Protein AF-A0AAV0PA83-F1 (afdb_monomer_lite)

InterPro domains:
  IPR005828 Major facilitator, sugar transporter-like [PF00083] (5-127)
  IPR020846 Major facilitator superfamily domain [PS50850] (1-163)
  IPR036259 MFS transporter superfamily [G3DSA:1.20.1250.20] (1-143)
  IPR036259 MFS transporter superfamily [SSF103473] (4-115)
  IPR045262 Sugar transport protein STP/Polyol transporter PLT, plant [PTHR23500] (6-134)

Foldseek 3Di:
DDDPCDPVVVVVVVVVVVVVCVVCLVVLLVLLCQLDDPVCSVVSNVVVVVVVVVLVVVLVVVDVVVDPPDCVVVSVVVSVVVVVVVVVVVVVDDDGLLVCVLVLNLLVSLVSCVVRDDPVVSVVVSVVSCVVSVPPPVSNVVNNVPNPPDDPPPPDDDDPDDD

Radius of gyration: 22.17 Å; chains: 1; bounding box: 52×34×71 Å

Secondary structure (DSSP, 8-state):
-----SSHHHHHHHHHHHHHHHHHHHHHHHHHHHHS-TTTHHHHHHHHHHHHHHHHHHHHHHHHHH-SSSTHHHHHHHHHHHHHHHHHHHTTSPPPHHHHHHTT-HHHHHHHHHHHS-HHHHHHHHHHHHHHTT--HHHHHHHHHS-----TT--S-------

Organism: NCBI:txid586396

Structure (mmCIF, N/CA/C/O backbone):
data_AF-A0AAV0PA83-F1
#
_entry.id   AF-A0AAV0PA83-F1
#
loop_
_atom_site.group_PDB
_atom_site.id
_atom_site.type_symbol
_atom_site.label_atom_id
_atom_site.label_alt_id
_atom_site.label_comp_id
_atom_site.label_asym_id
_atom_site.label_entity_id
_atom_site.label_seq_id
_atom_site.pdbx_PDB_ins_code
_atom_site.Cartn_x
_atom_site.Cartn_y
_atom_site.Cartn_z
_atom_site.occupancy
_atom_site.B_iso_or_equiv
_atom_site.auth_seq_id
_atom_site.auth_comp_id
_atom_site.auth_asym_id
_atom_site.auth_atom_id
_atom_site.pdbx_PDB_model_num
ATOM 1 N N . MET A 1 1 ? -2.564 -3.500 -46.855 1.00 40.53 1 MET A N 1
ATOM 2 C CA . MET A 1 1 ? -2.306 -4.472 -45.771 1.00 40.53 1 MET A CA 1
ATOM 3 C C . MET A 1 1 ? -1.677 -3.694 -44.613 1.00 40.53 1 MET A C 1
ATOM 5 O O . MET A 1 1 ? -0.523 -3.320 -44.707 1.00 40.53 1 MET A O 1
ATOM 9 N N . THR A 1 2 ? -2.484 -3.037 -43.772 1.00 46.03 2 THR A N 1
ATOM 10 C CA . THR A 1 2 ? -3.065 -3.549 -42.503 1.00 46.03 2 THR A CA 1
ATOM 11 C C . THR A 1 2 ? -2.071 -3.551 -41.336 1.00 46.03 2 THR A C 1
ATOM 13 O O . THR A 1 2 ? -1.354 -4.526 -41.158 1.00 46.03 2 THR A O 1
ATOM 16 N N . HIS A 1 3 ? -2.059 -2.450 -40.565 1.00 47.50 3 HIS A N 1
ATOM 17 C CA . HIS A 1 3 ? -2.078 -2.378 -39.085 1.00 47.50 3 HIS A CA 1
ATOM 18 C C . HIS A 1 3 ? -1.528 -1.029 -38.572 1.00 47.50 3 HIS A C 1
ATOM 20 O O . HIS A 1 3 ? -0.440 -0.935 -38.008 1.00 47.50 3 HIS A O 1
ATOM 26 N N . SER A 1 4 ? -2.310 0.044 -38.728 1.00 49.72 4 SER A N 1
ATOM 27 C CA . SER A 1 4 ? -2.040 1.339 -38.087 1.00 49.72 4 SER A CA 1
ATOM 28 C C . SER A 1 4 ? -2.450 1.302 -36.608 1.00 49.72 4 SER A C 1
ATOM 30 O O . SER A 1 4 ? -3.523 1.760 -36.236 1.00 49.72 4 SER A O 1
ATOM 32 N N . PHE A 1 5 ? -1.580 0.757 -35.753 1.00 59.72 5 PHE A N 1
ATOM 33 C CA . PHE A 1 5 ? -1.709 0.745 -34.284 1.00 59.72 5 PHE A CA 1
ATOM 34 C C . PHE A 1 5 ? -1.069 1.973 -33.594 1.00 59.72 5 PHE A C 1
ATOM 36 O O . PHE A 1 5 ? -0.856 1.957 -32.383 1.00 59.72 5 PHE A O 1
ATOM 43 N N . SER A 1 6 ? -0.702 3.028 -34.327 1.00 71.50 6 SER A N 1
ATOM 44 C CA . SER A 1 6 ? 0.471 3.826 -33.934 1.00 71.50 6 SER A CA 1
ATOM 45 C C . SER A 1 6 ? 0.280 4.873 -32.824 1.00 71.50 6 SER A C 1
ATOM 47 O O . SER A 1 6 ? 1.245 5.141 -32.117 1.00 71.50 6 SER A O 1
ATOM 49 N N . TYR A 1 7 ? -0.898 5.483 -32.648 1.00 77.94 7 TYR A N 1
ATOM 50 C CA . TYR A 1 7 ? -1.063 6.591 -31.683 1.00 77.94 7 TYR A CA 1
ATOM 51 C C . TYR A 1 7 ? -2.208 6.357 -30.698 1.00 77.94 7 TYR A C 1
ATOM 53 O O . TYR A 1 7 ? -2.012 6.439 -29.487 1.00 77.94 7 TYR A O 1
ATOM 61 N N . THR A 1 8 ? -3.379 5.955 -31.195 1.00 83.19 8 THR A N 1
ATOM 62 C CA . THR A 1 8 ? -4.555 5.686 -30.357 1.00 83.19 8 THR A CA 1
ATOM 63 C C . THR A 1 8 ? -4.294 4.568 -29.349 1.00 83.19 8 THR A C 1
ATOM 65 O O . THR A 1 8 ? -4.614 4.718 -28.178 1.00 83.19 8 THR A O 1
ATOM 68 N N . THR A 1 9 ? -3.627 3.484 -29.753 1.00 82.88 9 THR A N 1
ATOM 69 C CA . THR A 1 9 ? -3.253 2.373 -28.856 1.00 82.88 9 THR A CA 1
ATOM 70 C C . THR A 1 9 ? -2.304 2.821 -27.749 1.00 82.88 9 THR A C 1
ATOM 72 O O . THR A 1 9 ? -2.452 2.417 -26.597 1.00 82.88 9 THR A O 1
ATOM 75 N N . PHE A 1 10 ? -1.338 3.682 -28.086 1.00 81.56 10 PHE A N 1
ATOM 76 C CA . PHE A 1 10 ? -0.402 4.240 -27.115 1.00 81.56 10 PHE A CA 1
ATOM 77 C C . PHE A 1 10 ? -1.124 5.145 -26.111 1.00 81.56 10 PHE A C 1
ATOM 79 O O . PHE A 1 10 ? -0.906 5.020 -24.907 1.00 81.56 10 PHE A O 1
ATOM 86 N N . LEU A 1 11 ? -2.029 6.004 -26.592 1.00 87.12 11 LEU A N 1
ATOM 87 C CA . LEU A 1 11 ? -2.860 6.846 -25.735 1.00 87.12 11 LEU A CA 1
ATOM 88 C C . LEU A 1 11 ? -3.757 6.013 -24.820 1.00 87.12 11 LEU A C 1
ATOM 90 O O . LEU A 1 11 ? -3.742 6.229 -23.613 1.00 87.12 11 LEU A O 1
ATOM 94 N N . VAL A 1 12 ? -4.489 5.035 -25.357 1.00 89.19 12 VAL A N 1
ATOM 95 C CA . VAL A 1 12 ? -5.370 4.160 -24.567 1.00 89.19 12 VAL A CA 1
ATOM 96 C C . VAL A 1 12 ? -4.572 3.413 -23.497 1.00 89.19 12 VAL A C 1
ATOM 98 O O . VAL A 1 12 ? -4.967 3.411 -22.333 1.00 89.19 12 VAL A O 1
ATOM 101 N N . GLY A 1 13 ? -3.404 2.863 -23.844 1.00 86.81 13 GLY A N 1
ATOM 102 C CA . GLY A 1 13 ? -2.509 2.230 -22.873 1.00 86.81 13 GLY A CA 1
ATOM 103 C C . GLY A 1 13 ? -2.035 3.194 -21.779 1.00 86.81 13 GLY A C 1
ATOM 104 O O . GLY A 1 13 ? -2.001 2.829 -20.604 1.00 86.81 13 GLY A O 1
ATOM 105 N N . ARG A 1 14 ? -1.724 4.448 -22.133 1.00 85.75 14 ARG A N 1
ATOM 106 C CA . ARG A 1 14 ? -1.337 5.502 -21.181 1.00 85.75 14 ARG A CA 1
ATOM 107 C C . ARG A 1 14 ? -2.488 5.856 -20.240 1.00 85.75 14 ARG A C 1
ATOM 109 O O . ARG A 1 14 ? -2.264 5.932 -19.035 1.00 85.75 14 ARG A O 1
ATOM 116 N N . TYR A 1 15 ? -3.696 6.029 -20.772 1.00 91.88 15 TYR A N 1
ATOM 117 C CA . TYR A 1 15 ? -4.895 6.328 -19.989 1.00 91.88 15 TYR A CA 1
ATOM 118 C C . TYR A 1 15 ? -5.219 5.204 -19.006 1.00 91.88 15 TYR A C 1
ATOM 120 O O . TYR A 1 15 ? -5.389 5.473 -17.821 1.00 91.88 15 TYR A O 1
ATOM 128 N N . LEU A 1 16 ? -5.225 3.950 -19.464 1.00 91.31 16 LEU A N 1
ATOM 129 C CA . LEU A 1 16 ? -5.465 2.789 -18.602 1.00 91.31 16 LEU A CA 1
ATOM 130 C C . LEU A 1 1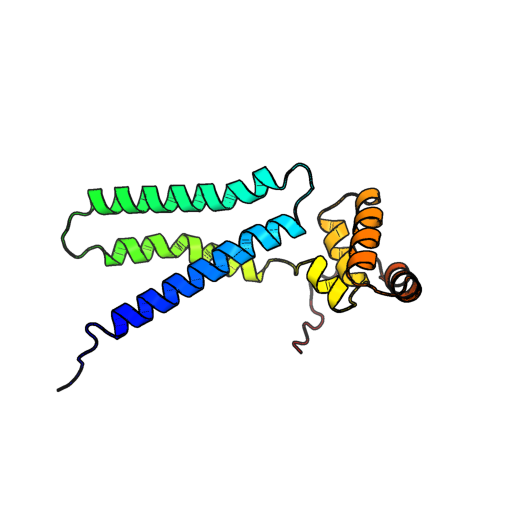6 ? -4.396 2.656 -17.510 1.00 91.31 16 LEU A C 1
ATOM 132 O O . LEU A 1 16 ? -4.727 2.433 -16.347 1.00 91.31 16 LEU A O 1
ATOM 136 N N . SER A 1 17 ? -3.122 2.859 -17.861 1.00 86.25 17 SER A N 1
ATOM 137 C CA . SER A 1 17 ? -2.023 2.817 -16.887 1.00 86.25 17 SER A CA 1
ATOM 138 C C . SER A 1 17 ? -2.162 3.918 -15.830 1.00 86.25 17 SER A C 1
ATOM 140 O O . SER A 1 17 ? -1.989 3.658 -14.644 1.00 86.25 17 SER A O 1
ATOM 142 N N . LEU A 1 18 ? -2.504 5.144 -16.242 1.00 87.81 18 LEU A N 1
ATOM 143 C CA . LEU A 1 18 ? -2.712 6.276 -15.332 1.00 87.81 18 LEU A CA 1
ATOM 144 C C . LEU A 1 18 ? -3.916 6.054 -14.416 1.00 87.81 18 LEU A C 1
ATOM 146 O O . LEU A 1 18 ? -3.834 6.336 -13.223 1.00 87.81 18 LEU A O 1
ATOM 150 N N . PHE A 1 19 ? -5.007 5.516 -14.959 1.00 93.31 19 PHE A N 1
ATOM 151 C CA . PHE A 1 19 ? -6.198 5.189 -14.186 1.00 93.31 19 PHE A CA 1
ATOM 152 C C . PHE A 1 19 ? -5.891 4.140 -13.111 1.00 93.31 19 PHE A C 1
ATOM 154 O O . PHE A 1 19 ? -6.201 4.354 -11.940 1.00 93.31 19 PHE A O 1
ATOM 161 N N . GLY A 1 20 ? -5.201 3.056 -13.480 1.00 86.19 20 GLY A N 1
ATOM 162 C CA . GLY A 1 20 ? -4.785 2.020 -12.532 1.00 86.19 20 GLY A CA 1
ATOM 163 C C . GLY A 1 20 ? -3.883 2.561 -11.420 1.00 86.19 20 GLY A C 1
ATOM 164 O O . GLY A 1 20 ? -4.111 2.270 -10.246 1.00 86.19 20 GLY A O 1
ATOM 165 N N . ILE A 1 21 ? -2.907 3.407 -11.767 1.00 86.50 21 ILE A N 1
ATOM 166 C CA . ILE A 1 21 ? -2.029 4.054 -10.780 1.00 86.50 21 ILE A CA 1
ATOM 167 C C . ILE A 1 21 ? -2.835 4.964 -9.841 1.00 86.50 21 ILE A C 1
ATOM 169 O O . ILE A 1 21 ? -2.604 4.936 -8.635 1.00 86.50 21 ILE A O 1
ATOM 173 N N . GLY A 1 22 ? -3.793 5.740 -10.358 1.00 86.50 22 GLY A N 1
ATOM 174 C CA . GLY A 1 22 ? -4.624 6.639 -9.549 1.00 86.50 22 GLY A CA 1
ATOM 175 C C . GLY A 1 22 ? -5.513 5.901 -8.545 1.00 86.50 22 GLY A C 1
ATOM 176 O O . GLY A 1 22 ? -5.570 6.270 -7.370 1.00 86.50 22 GLY A O 1
ATOM 177 N N . VAL A 1 23 ? -6.161 4.815 -8.976 1.00 88.81 23 VAL A N 1
ATOM 178 C CA . VAL A 1 23 ? -6.967 3.971 -8.081 1.00 88.81 23 VAL A CA 1
ATOM 179 C C . VAL A 1 23 ? -6.072 3.288 -7.041 1.00 88.81 23 VAL A C 1
ATOM 181 O O . VAL A 1 23 ? -6.350 3.361 -5.847 1.00 88.81 23 VAL A O 1
ATOM 184 N N . GLY A 1 24 ? -4.945 2.701 -7.449 1.00 84.62 24 GLY A N 1
ATOM 185 C CA . GLY A 1 24 ? -4.015 2.055 -6.515 1.00 84.62 24 GLY A CA 1
ATOM 186 C C . GLY A 1 24 ? -3.448 3.017 -5.464 1.00 84.62 24 GLY A C 1
ATOM 187 O O . GLY A 1 24 ? -3.387 2.679 -4.282 1.00 84.62 24 GLY A O 1
ATOM 188 N N . ALA A 1 25 ? -3.101 4.242 -5.872 1.00 83.56 25 ALA A N 1
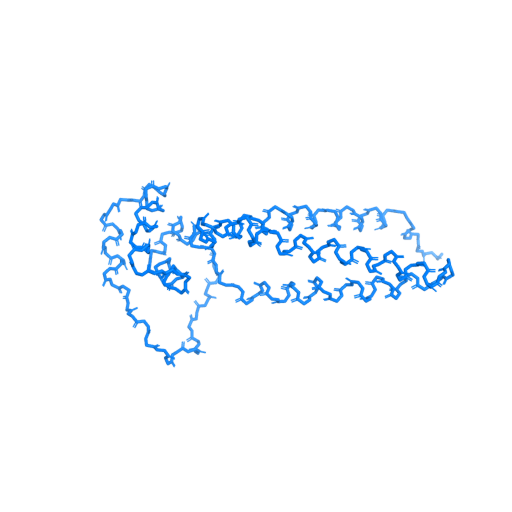ATOM 189 C CA . ALA A 1 25 ? -2.547 5.268 -4.990 1.00 83.56 25 ALA A CA 1
ATOM 190 C C . ALA A 1 25 ? -3.544 5.790 -3.944 1.00 83.56 25 ALA A C 1
ATOM 192 O O . ALA A 1 25 ? -3.120 6.317 -2.920 1.00 83.56 25 ALA A O 1
ATOM 193 N N . THR A 1 26 ? -4.850 5.646 -4.177 1.00 85.50 26 THR A N 1
ATOM 194 C CA . THR A 1 26 ? -5.893 6.049 -3.218 1.00 85.50 26 THR A CA 1
ATOM 195 C C . THR A 1 26 ? -6.329 4.892 -2.323 1.00 85.50 26 THR A C 1
ATOM 197 O O . THR A 1 26 ? -6.516 5.082 -1.123 1.00 85.50 26 THR A O 1
ATOM 200 N N . VAL A 1 27 ? -6.424 3.677 -2.870 1.00 85.06 27 VAL A N 1
ATOM 201 C CA . VAL A 1 27 ? -6.854 2.483 -2.125 1.00 85.06 27 VAL A CA 1
ATOM 202 C C . VAL A 1 27 ? -5.788 2.004 -1.135 1.00 85.06 27 VAL A C 1
ATOM 204 O O . VAL A 1 27 ? -6.122 1.645 -0.008 1.00 85.06 27 VAL A O 1
ATOM 207 N N . ALA A 1 28 ? -4.504 2.030 -1.505 1.00 83.25 28 ALA A N 1
ATOM 208 C CA . ALA A 1 28 ? -3.417 1.579 -0.632 1.00 83.25 28 ALA A CA 1
ATOM 209 C C . ALA A 1 28 ? -3.324 2.344 0.712 1.00 83.25 28 ALA A C 1
ATOM 211 O O . ALA A 1 28 ? -3.359 1.690 1.759 1.00 83.25 28 ALA A O 1
ATOM 212 N N . PRO A 1 29 ? -3.254 3.693 0.746 1.00 79.81 29 PRO A N 1
ATOM 213 C CA . PRO A 1 29 ? -3.213 4.439 2.005 1.00 79.81 29 PRO A CA 1
ATOM 214 C C . PRO A 1 29 ? -4.521 4.324 2.795 1.00 79.81 29 PRO A C 1
ATOM 216 O O . PRO A 1 29 ? -4.492 4.358 4.024 1.00 79.81 29 PRO A O 1
ATOM 219 N N . LEU A 1 30 ? -5.660 4.155 2.111 1.00 83.75 30 LEU A N 1
ATOM 220 C CA . LEU A 1 30 ? -6.952 3.930 2.755 1.00 83.75 30 LEU A CA 1
ATOM 221 C C . LEU A 1 30 ? -6.941 2.612 3.534 1.00 83.75 30 LEU A C 1
ATOM 223 O O . LEU A 1 30 ? -7.194 2.610 4.736 1.00 83.75 30 LEU A O 1
ATOM 227 N N . TYR A 1 31 ? -6.552 1.518 2.877 1.00 82.50 31 TYR A N 1
ATOM 228 C CA . TYR A 1 31 ? -6.456 0.204 3.506 1.00 82.50 31 TYR A CA 1
ATOM 229 C C . TYR A 1 31 ? -5.460 0.207 4.673 1.00 82.50 31 TYR A C 1
ATOM 231 O O . TYR A 1 31 ? -5.764 -0.264 5.770 1.00 82.50 31 TYR A O 1
ATOM 239 N N . ILE A 1 32 ? -4.283 0.810 4.475 1.00 81.31 32 ILE A N 1
ATOM 240 C CA . ILE A 1 32 ? -3.290 0.965 5.542 1.00 81.31 32 ILE A CA 1
ATOM 241 C C . ILE A 1 32 ? -3.877 1.776 6.700 1.00 81.31 32 ILE A C 1
ATOM 243 O O . ILE A 1 32 ? -3.700 1.392 7.849 1.00 81.31 32 ILE A O 1
ATOM 247 N N . GLY A 1 33 ? -4.614 2.856 6.436 1.00 79.81 33 GLY A N 1
ATOM 248 C CA . GLY A 1 33 ? -5.258 3.671 7.467 1.00 79.81 33 GLY A CA 1
ATOM 249 C C . GLY A 1 33 ? -6.313 2.920 8.288 1.00 79.81 33 GLY A C 1
ATOM 250 O O . GLY A 1 33 ? -6.457 3.180 9.490 1.00 79.81 33 GLY A O 1
ATOM 251 N N . GLU A 1 34 ? -7.016 1.975 7.665 1.00 78.44 34 GLU A N 1
ATOM 252 C CA . GLU A 1 34 ? -8.038 1.140 8.303 1.00 78.44 34 GLU A CA 1
ATOM 253 C C . GLU A 1 34 ? -7.433 0.028 9.165 1.00 78.44 34 GLU A C 1
ATOM 255 O O . GLU A 1 34 ? -7.892 -0.212 10.286 1.00 78.44 34 GLU A O 1
ATOM 260 N N . VAL A 1 35 ? -6.363 -0.610 8.687 1.00 71.75 35 VAL A N 1
ATOM 261 C CA . VAL A 1 35 ? -5.696 -1.710 9.397 1.00 71.75 35 VAL A CA 1
ATOM 262 C C . VAL A 1 35 ? -4.724 -1.189 10.466 1.00 71.75 35 VAL A C 1
ATOM 264 O O . VAL A 1 35 ? -4.624 -1.759 11.556 1.00 71.75 35 VAL A O 1
ATOM 267 N N . ALA A 1 36 ? -4.042 -0.069 10.214 1.00 71.94 36 ALA A N 1
ATOM 268 C CA . ALA A 1 36 ? -2.959 0.430 11.056 1.00 71.94 36 ALA A CA 1
ATOM 269 C C . ALA A 1 36 ? -3.390 0.869 12.466 1.00 71.94 36 ALA A C 1
ATOM 271 O O . ALA A 1 36 ? -4.451 1.467 12.707 1.00 71.94 36 ALA A O 1
ATOM 272 N N . TYR A 1 37 ? -2.487 0.639 13.422 1.00 64.62 37 TYR A N 1
ATOM 273 C CA . TYR A 1 37 ? -2.556 1.209 14.767 1.00 64.62 37 TYR A CA 1
ATOM 274 C C . TYR A 1 37 ? -2.415 2.738 14.735 1.00 64.62 37 TYR A C 1
ATOM 276 O O . TYR A 1 37 ? -1.622 3.237 13.937 1.00 64.62 37 TYR A O 1
ATOM 284 N N . PRO A 1 38 ? -3.114 3.500 15.606 1.00 66.06 38 PRO A N 1
ATOM 285 C CA . PRO A 1 38 ? -3.123 4.967 15.566 1.00 66.06 38 PRO A CA 1
ATOM 286 C C . PRO A 1 38 ? -1.726 5.593 15.667 1.00 66.06 38 PRO A C 1
ATOM 288 O O . PRO A 1 38 ? -1.487 6.636 15.072 1.00 66.06 38 PRO A O 1
ATOM 291 N N . SER A 1 39 ? -0.799 4.934 16.368 1.00 72.06 39 SER A N 1
ATOM 292 C CA . SER A 1 39 ? 0.591 5.369 16.545 1.00 72.06 39 SER A CA 1
ATOM 293 C C . SER A 1 39 ? 1.500 5.084 15.344 1.00 72.06 39 SER A C 1
ATOM 295 O O . SER A 1 39 ? 2.503 5.767 15.175 1.00 72.06 39 SER A O 1
ATOM 297 N N . GLN A 1 40 ? 1.169 4.103 14.497 1.00 75.94 40 GLN A N 1
ATOM 298 C CA . GLN A 1 40 ? 2.032 3.640 13.398 1.00 75.94 40 GLN A CA 1
ATOM 299 C C . GLN A 1 40 ? 1.479 3.957 12.003 1.00 75.94 40 GLN A C 1
ATOM 301 O O . GLN A 1 40 ? 2.109 3.608 11.006 1.00 75.94 40 GLN A O 1
ATOM 306 N N . ARG A 1 41 ? 0.333 4.647 11.902 1.00 77.50 41 ARG A N 1
ATOM 307 C CA . ARG A 1 41 ? -0.303 4.983 10.611 1.00 77.50 41 ARG A CA 1
ATOM 308 C C . ARG A 1 41 ? 0.640 5.715 9.658 1.00 77.50 41 ARG A C 1
ATOM 310 O O . ARG A 1 41 ? 0.695 5.376 8.482 1.00 77.50 41 ARG A O 1
ATOM 317 N N . GLY A 1 42 ? 1.401 6.683 10.177 1.00 79.75 42 GLY A N 1
ATOM 318 C CA . GLY A 1 42 ? 2.369 7.445 9.386 1.00 79.75 42 GLY A CA 1
ATOM 319 C C . GLY A 1 42 ? 3.487 6.561 8.836 1.00 79.75 42 GLY A C 1
ATOM 320 O O . GLY A 1 42 ? 3.747 6.575 7.638 1.00 79.75 42 GLY A O 1
ATOM 321 N N . PHE A 1 43 ? 4.082 5.725 9.689 1.00 83.06 43 PHE A N 1
ATOM 322 C CA . PHE A 1 43 ? 5.160 4.818 9.296 1.00 83.06 43 PHE A CA 1
ATOM 323 C C . PHE A 1 43 ? 4.699 3.786 8.258 1.00 83.06 43 PHE A C 1
ATOM 325 O O . PHE A 1 43 ? 5.342 3.607 7.225 1.00 83.06 43 PHE A O 1
ATOM 332 N N . LEU A 1 44 ? 3.539 3.162 8.473 1.00 83.06 44 LEU A N 1
ATOM 333 C CA . LEU A 1 44 ? 3.005 2.162 7.548 1.00 83.06 44 LEU A CA 1
ATOM 334 C C . LEU A 1 44 ? 2.657 2.760 6.180 1.00 83.06 44 LEU A C 1
ATOM 336 O O . LEU A 1 44 ? 2.845 2.093 5.168 1.00 83.06 44 LEU A O 1
ATOM 340 N N . ASN A 1 45 ? 2.223 4.023 6.132 1.00 85.19 45 ASN A N 1
ATOM 341 C CA . ASN A 1 45 ? 1.964 4.712 4.871 1.00 85.19 45 ASN A CA 1
ATOM 342 C C . ASN A 1 45 ? 3.253 5.089 4.119 1.00 85.19 45 ASN A C 1
ATOM 344 O O . ASN A 1 45 ? 3.267 5.136 2.893 1.00 85.19 45 ASN A O 1
ATOM 348 N N . THR A 1 46 ? 4.355 5.331 4.836 1.00 86.44 46 THR A N 1
ATOM 349 C CA . THR A 1 46 ? 5.638 5.681 4.203 1.00 86.44 46 THR A CA 1
ATOM 350 C C . THR A 1 46 ? 6.346 4.500 3.545 1.00 86.44 46 THR A C 1
ATOM 352 O O . THR A 1 46 ? 7.064 4.706 2.572 1.00 86.44 46 THR A O 1
ATOM 355 N N . ILE A 1 47 ? 6.128 3.266 4.011 1.00 85.25 47 ILE A N 1
ATOM 356 C CA . ILE A 1 47 ? 6.772 2.064 3.454 1.00 85.25 47 ILE A CA 1
ATOM 357 C C . ILE A 1 47 ? 6.527 1.926 1.939 1.00 85.25 47 ILE A C 1
ATOM 359 O O . ILE A 1 47 ? 7.506 1.945 1.189 1.00 85.25 47 ILE A O 1
ATOM 363 N N . PRO A 1 48 ? 5.276 1.819 1.445 1.00 84.31 48 PRO A N 1
ATOM 364 C CA . PRO A 1 48 ? 5.028 1.652 0.011 1.00 84.31 48 PRO A CA 1
ATOM 365 C C . PRO A 1 48 ? 5.535 2.841 -0.816 1.00 84.31 48 PRO A C 1
ATOM 367 O O . PRO A 1 48 ? 5.984 2.660 -1.947 1.00 84.31 48 PRO A O 1
ATOM 370 N N . GLU A 1 49 ? 5.527 4.043 -0.242 1.00 86.94 49 GLU A N 1
ATOM 371 C CA . GLU A 1 49 ? 6.002 5.254 -0.908 1.00 86.94 49 GLU A CA 1
ATOM 372 C C . GLU A 1 49 ? 7.527 5.262 -1.091 1.00 86.94 49 GLU A C 1
ATOM 374 O O . GLU A 1 49 ? 8.024 5.602 -2.166 1.00 86.94 49 GLU A O 1
ATOM 379 N N . ILE A 1 50 ? 8.283 4.803 -0.091 1.00 87.94 50 ILE A N 1
ATOM 380 C CA . ILE A 1 50 ? 9.740 4.642 -0.194 1.00 87.94 50 ILE A CA 1
ATOM 381 C C . ILE A 1 50 ? 10.083 3.633 -1.295 1.00 87.94 50 ILE A C 1
ATOM 383 O O . ILE A 1 50 ? 10.944 3.908 -2.133 1.00 87.94 50 ILE A O 1
ATOM 387 N N . PHE A 1 51 ? 9.375 2.500 -1.353 1.00 84.56 51 PHE A N 1
ATOM 388 C CA . PHE A 1 51 ? 9.559 1.511 -2.420 1.00 84.56 51 PHE A CA 1
ATOM 389 C C . PHE A 1 51 ? 9.231 2.081 -3.805 1.00 84.56 51 PHE A C 1
ATOM 391 O O . PHE A 1 51 ? 9.974 1.834 -4.758 1.00 84.56 51 PHE A O 1
ATOM 398 N N . ARG A 1 52 ? 8.169 2.889 -3.922 1.00 85.81 52 ARG A N 1
ATOM 399 C CA . ARG A 1 52 ? 7.804 3.571 -5.173 1.00 85.81 52 ARG A CA 1
ATOM 400 C C . ARG A 1 52 ? 8.918 4.505 -5.642 1.00 85.81 52 ARG A C 1
ATOM 402 O O . ARG A 1 52 ? 9.309 4.456 -6.808 1.00 85.81 52 ARG A O 1
ATOM 409 N N . ILE A 1 53 ? 9.441 5.337 -4.743 1.00 90.06 53 ILE A N 1
ATOM 410 C CA . ILE A 1 53 ? 10.517 6.285 -5.050 1.00 90.06 53 ILE A CA 1
ATOM 411 C C . ILE A 1 53 ? 11.785 5.518 -5.443 1.00 90.06 53 ILE A C 1
ATOM 413 O O . ILE A 1 53 ? 12.344 5.775 -6.508 1.00 90.06 53 ILE A O 1
ATOM 417 N N . MET A 1 54 ? 12.189 4.523 -4.653 1.00 88.12 54 MET A N 1
ATOM 418 C CA . MET A 1 54 ? 13.356 3.681 -4.932 1.00 88.12 54 MET A CA 1
ATOM 419 C C . MET A 1 54 ? 13.265 2.996 -6.305 1.00 88.12 54 MET A C 1
ATOM 421 O O . MET A 1 54 ? 14.238 2.995 -7.059 1.00 88.12 54 MET A O 1
ATOM 425 N N . GLY A 1 55 ? 12.088 2.481 -6.674 1.00 85.69 55 GLY A N 1
ATOM 426 C CA . GLY A 1 55 ? 11.856 1.873 -7.985 1.00 85.69 55 GLY A CA 1
ATOM 427 C C . GLY A 1 55 ? 12.032 2.856 -9.146 1.00 85.69 55 GLY A C 1
ATOM 428 O O . GLY A 1 55 ? 12.665 2.522 -10.148 1.00 85.69 55 GLY A O 1
ATOM 429 N N . VAL A 1 56 ? 11.540 4.092 -9.007 1.00 86.12 56 VAL A N 1
ATOM 430 C CA . VAL A 1 56 ? 11.729 5.142 -10.025 1.00 86.12 56 VAL A CA 1
ATOM 431 C C . VAL A 1 56 ? 13.203 5.528 -10.155 1.00 86.12 56 VAL A C 1
ATOM 433 O O . VAL A 1 56 ? 13.702 5.631 -11.276 1.00 86.12 56 VAL A O 1
ATOM 436 N N . TRP A 1 57 ? 13.921 5.685 -9.041 1.00 88.69 57 TRP A N 1
ATOM 437 C CA . TRP A 1 57 ? 15.362 5.956 -9.065 1.00 88.69 57 TRP A CA 1
ATOM 438 C C . TRP A 1 57 ? 16.134 4.852 -9.787 1.00 88.69 57 TRP A C 1
ATOM 440 O O . TRP A 1 57 ? 16.928 5.136 -10.685 1.00 88.69 57 TRP A 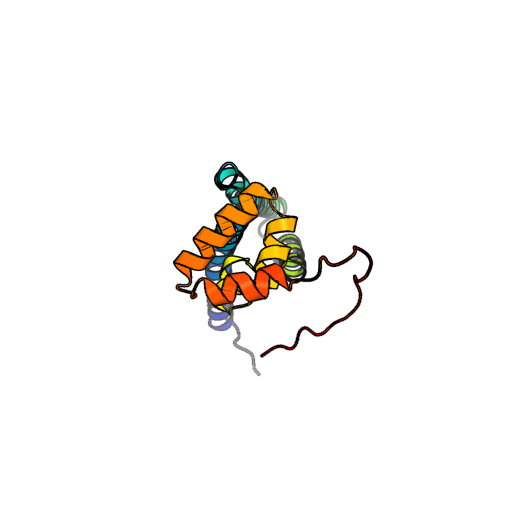O 1
ATOM 450 N N . MET A 1 58 ? 15.849 3.590 -9.462 1.00 84.06 58 MET A N 1
ATOM 451 C CA . MET A 1 58 ? 16.486 2.445 -10.110 1.00 84.06 58 MET A CA 1
ATOM 452 C C . MET A 1 58 ? 16.174 2.394 -11.614 1.00 84.06 58 MET A C 1
ATOM 454 O O . MET A 1 58 ? 17.063 2.114 -12.417 1.00 84.06 58 MET A O 1
ATOM 458 N N . ALA A 1 59 ? 14.948 2.745 -12.019 1.00 82.81 59 ALA A N 1
ATOM 459 C CA . ALA A 1 59 ? 14.563 2.829 -13.427 1.00 82.81 59 ALA A CA 1
ATOM 460 C C . ALA A 1 59 ? 15.313 3.939 -14.188 1.00 82.81 59 ALA A C 1
ATOM 462 O O . ALA A 1 59 ? 15.709 3.738 -15.339 1.00 82.81 59 ALA A O 1
ATOM 463 N N . VAL A 1 60 ? 15.543 5.095 -13.556 1.00 83.88 60 VAL A N 1
ATOM 464 C CA . VAL A 1 60 ? 16.319 6.200 -14.145 1.00 83.88 60 VAL A CA 1
ATOM 465 C C . VAL A 1 60 ? 17.789 5.809 -14.315 1.00 83.88 60 VAL A C 1
ATOM 467 O O . VAL A 1 60 ? 18.349 6.014 -15.392 1.00 83.88 60 VAL A O 1
ATOM 470 N N . VAL A 1 61 ? 1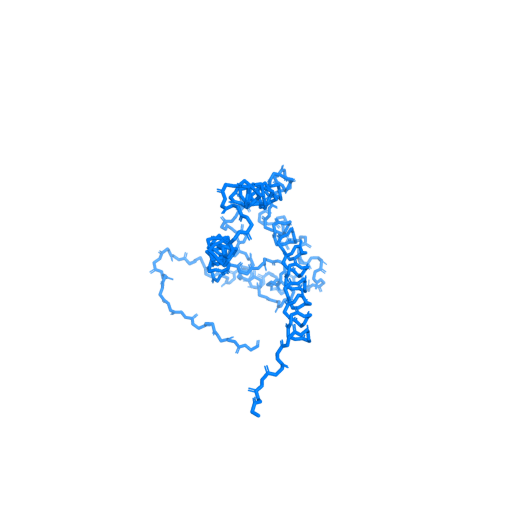8.397 5.184 -13.303 1.00 84.38 61 VAL A N 1
ATOM 471 C CA . VAL A 1 61 ? 19.785 4.691 -13.375 1.00 84.38 61 VAL A CA 1
ATOM 472 C C . VAL A 1 61 ? 19.929 3.610 -14.449 1.00 84.38 61 VAL A C 1
ATOM 474 O O . VAL A 1 61 ? 20.836 3.676 -15.278 1.00 84.38 61 VAL A O 1
ATOM 477 N N . ALA A 1 62 ? 18.994 2.657 -14.507 1.00 81.69 62 ALA A N 1
ATOM 478 C CA . ALA A 1 62 ? 18.975 1.624 -15.540 1.00 81.69 62 ALA A CA 1
ATOM 479 C C . ALA A 1 62 ? 18.847 2.225 -16.950 1.00 81.69 62 ALA A C 1
ATOM 481 O O . ALA A 1 62 ? 19.530 1.790 -17.877 1.00 81.69 62 ALA A O 1
ATOM 482 N N . ARG A 1 63 ? 18.020 3.266 -17.120 1.00 80.44 63 ARG A N 1
ATOM 483 C CA . ARG A 1 63 ? 17.905 3.999 -18.389 1.00 80.44 63 ARG A CA 1
ATOM 484 C C . ARG A 1 63 ? 19.217 4.677 -18.780 1.00 80.44 63 ARG A C 1
ATOM 486 O O . ARG A 1 63 ? 19.584 4.621 -19.951 1.00 80.44 63 ARG A O 1
ATOM 493 N N . ALA A 1 64 ? 19.916 5.293 -17.830 1.00 81.12 64 ALA A N 1
ATOM 494 C CA . ALA A 1 64 ? 21.204 5.934 -18.087 1.00 81.12 64 ALA A CA 1
ATOM 495 C C . ALA A 1 64 ? 22.286 4.916 -18.499 1.00 81.12 64 ALA A C 1
ATOM 497 O O . ALA A 1 64 ? 23.038 5.174 -19.434 1.00 81.12 64 ALA A O 1
ATOM 498 N N . ALA A 1 65 ? 22.316 3.737 -17.871 1.00 79.50 65 ALA A N 1
ATOM 499 C CA . ALA A 1 65 ? 23.300 2.688 -18.158 1.00 79.50 65 ALA A CA 1
ATOM 500 C C . ALA A 1 65 ? 23.099 1.988 -19.520 1.00 79.50 65 ALA A C 1
ATOM 502 O O . ALA A 1 65 ? 24.049 1.500 -20.128 1.00 79.50 65 ALA A O 1
ATOM 503 N N . VAL A 1 66 ? 21.857 1.909 -20.004 1.00 74.88 66 VAL A N 1
ATOM 504 C CA . VAL A 1 66 ? 21.481 1.122 -21.193 1.00 74.88 66 VAL A CA 1
ATOM 505 C C . VAL A 1 66 ? 21.565 1.928 -22.504 1.00 74.88 66 VAL A C 1
ATOM 507 O O . VAL A 1 66 ? 21.640 1.338 -23.588 1.00 74.88 66 VAL A O 1
ATOM 510 N N . GLY A 1 67 ? 21.635 3.259 -22.432 1.00 70.00 67 GLY A N 1
ATOM 511 C CA . GLY A 1 67 ? 21.728 4.137 -23.602 1.00 70.00 67 GLY A CA 1
ATOM 512 C C . GLY A 1 67 ? 20.428 4.226 -24.431 1.00 70.00 67 GLY A C 1
ATOM 513 O O . GLY A 1 67 ? 19.459 3.509 -24.173 1.00 70.00 67 GLY A O 1
ATOM 514 N N . PRO A 1 68 ? 20.365 5.124 -25.435 1.00 68.38 68 PRO A N 1
ATOM 515 C CA . PRO A 1 68 ? 19.134 5.436 -26.178 1.00 68.38 68 PRO A CA 1
ATOM 516 C C . PRO A 1 68 ? 18.665 4.339 -27.157 1.00 68.38 68 PRO A C 1
ATOM 518 O O . PRO A 1 68 ? 17.552 4.413 -27.678 1.00 68.38 68 PRO A O 1
ATOM 521 N N . SER A 1 69 ? 19.476 3.312 -27.420 1.00 65.06 69 SER A N 1
ATOM 522 C CA . SER A 1 69 ? 19.200 2.277 -28.420 1.00 65.06 69 SER A CA 1
ATOM 523 C C . SER A 1 69 ? 18.368 1.109 -27.862 1.00 65.06 69 SER A C 1
ATOM 525 O O . SER A 1 69 ? 18.862 0.272 -27.113 1.00 65.06 69 SER A O 1
ATOM 527 N N . SER A 1 70 ? 17.097 1.032 -28.289 1.00 59.59 70 SER A N 1
ATOM 528 C CA . SER A 1 70 ? 16.192 -0.145 -28.377 1.00 59.59 70 SER A CA 1
ATOM 529 C C . SER A 1 70 ? 15.897 -1.003 -27.122 1.00 59.59 70 SER A C 1
ATOM 531 O O . SER A 1 70 ? 14.882 -1.696 -27.066 1.00 59.59 70 SER A O 1
ATOM 533 N N . ARG A 1 71 ? 16.693 -0.929 -26.056 1.00 68.56 71 ARG A N 1
ATOM 534 C CA . ARG A 1 71 ? 16.581 -1.792 -24.866 1.00 68.56 71 ARG A CA 1
ATOM 535 C C . ARG A 1 71 ? 15.578 -1.299 -23.817 1.00 68.56 71 ARG A C 1
ATOM 537 O O . ARG A 1 71 ? 15.455 -1.902 -22.755 1.00 68.56 71 ARG A O 1
ATOM 544 N N . TRP A 1 72 ? 14.797 -0.260 -24.122 1.00 73.50 72 TRP A N 1
ATOM 545 C CA . TRP A 1 72 ? 13.749 0.257 -23.232 1.00 73.50 72 TRP A CA 1
ATOM 546 C C . TRP A 1 72 ? 12.744 -0.830 -22.826 1.00 73.50 72 TRP A C 1
ATOM 548 O O . TRP A 1 72 ? 12.311 -0.853 -21.680 1.00 73.50 72 TRP A O 1
ATOM 558 N N . ARG A 1 73 ? 12.448 -1.788 -23.717 1.00 75.31 73 ARG A N 1
ATOM 559 C CA . ARG A 1 73 ? 11.555 -2.925 -23.433 1.00 75.31 73 ARG A CA 1
ATOM 560 C C . ARG A 1 73 ? 12.010 -3.754 -22.228 1.00 75.31 73 ARG A C 1
ATOM 562 O O . ARG A 1 73 ? 11.174 -4.175 -21.438 1.00 75.31 73 ARG A O 1
ATOM 569 N N . ILE A 1 74 ? 13.321 -3.941 -22.060 1.00 73.75 74 ILE A N 1
ATOM 570 C CA . ILE A 1 74 ? 13.898 -4.710 -20.946 1.00 73.75 74 ILE A CA 1
ATOM 571 C C . ILE A 1 74 ? 13.706 -3.950 -19.627 1.00 73.75 74 ILE A C 1
ATOM 573 O O . ILE A 1 74 ? 13.390 -4.554 -18.607 1.00 73.75 74 ILE A O 1
ATOM 577 N N . ILE A 1 75 ? 13.805 -2.618 -19.662 1.00 75.88 75 ILE A N 1
ATOM 578 C CA . ILE A 1 75 ? 13.591 -1.753 -18.494 1.00 75.88 75 ILE A CA 1
ATOM 579 C C . ILE A 1 75 ? 12.132 -1.835 -18.023 1.00 75.88 75 ILE A C 1
ATOM 581 O O . ILE A 1 75 ? 11.885 -1.959 -16.827 1.00 75.88 75 ILE A O 1
ATOM 585 N N . PHE A 1 76 ? 11.166 -1.839 -18.950 1.00 73.44 76 PHE A N 1
ATOM 586 C CA . PHE A 1 76 ? 9.756 -2.060 -18.599 1.00 73.44 76 PHE A CA 1
ATOM 587 C C . PHE A 1 76 ? 9.497 -3.485 -18.102 1.00 73.44 76 PHE A C 1
ATOM 589 O O . PHE A 1 76 ? 8.741 -3.657 -17.152 1.00 73.44 76 PHE A O 1
ATOM 596 N N . GLY A 1 77 ? 10.146 -4.492 -18.697 1.00 75.62 77 GLY A N 1
ATOM 597 C CA . GLY A 1 77 ? 10.038 -5.886 -18.261 1.00 75.62 77 GLY A CA 1
ATOM 598 C C . GLY A 1 77 ? 10.486 -6.070 -16.811 1.00 75.62 77 GLY A C 1
ATOM 599 O O . GLY A 1 77 ? 9.705 -6.515 -15.974 1.00 75.62 77 GLY A O 1
ATOM 600 N N . VAL A 1 78 ? 11.705 -5.638 -16.482 1.00 78.44 78 VAL A N 1
ATOM 601 C CA . VAL A 1 78 ? 12.258 -5.730 -15.119 1.00 78.44 78 VAL A CA 1
ATOM 602 C C . VAL A 1 78 ? 11.487 -4.839 -14.139 1.00 78.44 78 VAL A C 1
ATOM 604 O O . VAL A 1 78 ? 11.184 -5.266 -13.028 1.00 78.44 78 VAL A O 1
ATOM 607 N N . GLY A 1 79 ? 11.099 -3.631 -14.558 1.00 76.94 79 GLY A N 1
ATOM 608 C CA . GLY A 1 79 ? 10.313 -2.710 -13.733 1.00 76.94 79 GLY A CA 1
ATOM 609 C C . GLY A 1 79 ? 8.891 -3.193 -13.432 1.00 76.94 79 GLY A C 1
ATOM 610 O O . GLY A 1 79 ? 8.290 -2.736 -12.463 1.00 76.94 79 GLY A O 1
ATOM 611 N N . SER A 1 80 ? 8.355 -4.131 -14.219 1.00 79.75 80 SER A N 1
ATOM 612 C CA . SER A 1 80 ? 7.031 -4.711 -13.979 1.00 79.75 80 SER A CA 1
ATOM 613 C C . SER A 1 80 ? 7.025 -5.798 -12.901 1.00 79.75 80 SER A C 1
ATOM 615 O O . SER A 1 80 ? 5.967 -6.091 -12.354 1.00 79.75 80 SER A O 1
ATOM 617 N N . VAL A 1 81 ? 8.188 -6.353 -12.536 1.00 83.69 81 VAL A N 1
ATOM 618 C CA . VAL A 1 81 ? 8.282 -7.455 -11.566 1.00 83.69 81 VAL A CA 1
ATOM 619 C C . VAL A 1 81 ? 7.789 -7.046 -10.167 1.00 83.69 81 VAL A C 1
ATOM 621 O O . VAL A 1 81 ? 6.897 -7.722 -9.653 1.00 83.69 81 VAL A O 1
ATOM 624 N N . PRO A 1 82 ? 8.258 -5.941 -9.545 1.00 81.06 82 PRO A N 1
ATOM 625 C CA . PRO A 1 82 ? 7.782 -5.542 -8.217 1.00 81.06 82 PRO A CA 1
ATOM 626 C C . PRO A 1 82 ? 6.262 -5.312 -8.114 1.00 81.06 82 PRO A C 1
ATOM 628 O O . PRO A 1 82 ? 5.654 -5.865 -7.194 1.00 81.06 82 PRO A O 1
ATOM 631 N N . PRO A 1 83 ? 5.602 -4.563 -9.028 1.00 80.75 83 PRO A N 1
ATOM 632 C CA . PRO A 1 83 ? 4.155 -4.381 -8.957 1.00 80.75 83 PRO A CA 1
ATOM 633 C C . PRO A 1 83 ? 3.385 -5.674 -9.237 1.00 80.75 83 PRO A C 1
ATOM 635 O O . PRO A 1 83 ? 2.312 -5.854 -8.671 1.00 80.75 83 PRO A O 1
ATOM 638 N N . PHE A 1 84 ? 3.920 -6.597 -10.043 1.00 84.06 84 PHE A N 1
ATOM 639 C CA . PHE A 1 84 ? 3.286 -7.899 -10.261 1.00 84.06 84 PHE A CA 1
ATOM 640 C C . PHE A 1 84 ? 3.318 -8.765 -8.995 1.00 84.06 84 PHE A C 1
ATOM 642 O O . PHE A 1 84 ? 2.306 -9.350 -8.615 1.00 84.06 84 PHE A O 1
ATOM 649 N N . VAL A 1 85 ? 4.457 -8.786 -8.294 1.00 85.56 85 VAL A N 1
ATOM 650 C CA . VAL A 1 85 ? 4.604 -9.476 -7.002 1.00 85.56 85 VAL A CA 1
ATOM 651 C C . VAL A 1 85 ? 3.685 -8.860 -5.944 1.00 85.56 85 VAL A C 1
ATOM 653 O O . VAL A 1 85 ? 3.010 -9.587 -5.219 1.00 85.56 85 VAL A O 1
ATOM 656 N N . MET A 1 86 ? 3.596 -7.528 -5.879 1.00 81.75 86 MET A N 1
ATOM 657 C CA . MET A 1 86 ? 2.664 -6.839 -4.976 1.00 81.75 86 MET A CA 1
ATOM 658 C C . MET A 1 86 ? 1.197 -7.104 -5.328 1.00 81.75 86 MET A C 1
ATOM 660 O O . MET A 1 86 ? 0.398 -7.347 -4.427 1.00 81.75 86 MET A O 1
ATOM 664 N N . GLY A 1 87 ? 0.842 -7.106 -6.615 1.00 82.12 87 GLY A N 1
ATOM 665 C CA . GLY A 1 87 ? -0.505 -7.442 -7.077 1.00 82.12 87 GLY A CA 1
ATOM 666 C C . GLY A 1 87 ? -0.904 -8.865 -6.693 1.00 82.12 87 GLY A C 1
ATOM 667 O O . GLY A 1 87 ? -2.017 -9.086 -6.222 1.00 82.12 87 GLY A O 1
ATOM 668 N N . LEU A 1 88 ? 0.027 -9.817 -6.794 1.00 84.88 88 LEU A N 1
ATOM 669 C CA . LEU A 1 88 ? -0.188 -11.182 -6.316 1.00 84.88 88 LEU A CA 1
ATOM 670 C C . LEU A 1 88 ? -0.341 -11.230 -4.786 1.00 84.88 88 LEU A C 1
ATOM 672 O O . LEU A 1 88 ? -1.207 -11.933 -4.272 1.00 84.88 88 LEU A O 1
ATOM 676 N N . GLY A 1 89 ? 0.445 -10.432 -4.059 1.00 81.38 89 GLY A N 1
ATOM 677 C CA . GLY A 1 89 ? 0.329 -10.273 -2.609 1.00 81.38 89 GLY A CA 1
ATOM 678 C C . GLY A 1 89 ? -1.023 -9.714 -2.154 1.00 81.38 89 GLY A C 1
ATOM 679 O O . GLY A 1 89 ? -1.521 -10.117 -1.105 1.00 81.38 89 GLY A O 1
ATOM 680 N N . MET A 1 90 ? -1.666 -8.848 -2.947 1.00 79.25 90 MET A N 1
ATOM 681 C CA . MET A 1 90 ? -3.008 -8.340 -2.627 1.00 79.25 90 MET A CA 1
ATOM 682 C C . MET A 1 90 ? -4.080 -9.435 -2.637 1.00 79.25 90 MET A C 1
ATOM 684 O O . MET A 1 90 ? -5.038 -9.325 -1.881 1.00 79.25 90 MET A O 1
ATOM 688 N N . LEU A 1 91 ? -3.918 -10.512 -3.415 1.00 78.62 91 LEU A N 1
ATOM 689 C CA . LEU A 1 91 ? -4.873 -11.632 -3.407 1.00 78.62 91 LEU A CA 1
ATOM 690 C C . LEU A 1 91 ? -4.863 -12.415 -2.084 1.00 78.62 91 LEU A C 1
ATOM 692 O O . LEU A 1 91 ? -5.828 -13.108 -1.768 1.00 78.62 91 LEU A O 1
ATOM 696 N N . LEU A 1 92 ? -3.775 -12.309 -1.318 1.00 77.12 92 LEU A N 1
ATOM 697 C CA . LEU A 1 92 ? -3.594 -12.958 -0.018 1.00 77.12 92 LEU A CA 1
ATOM 698 C C . LEU A 1 92 ? -4.000 -12.051 1.155 1.00 77.12 92 LEU A C 1
ATOM 700 O O . LEU A 1 92 ? -4.021 -12.509 2.300 1.00 77.12 92 LEU A O 1
ATOM 704 N N . LEU A 1 93 ? -4.297 -10.771 0.902 1.00 74.25 93 LEU A N 1
ATOM 705 C CA . LEU A 1 93 ? -4.648 -9.819 1.952 1.00 74.25 93 LEU A CA 1
ATOM 706 C C . LEU A 1 93 ? -6.081 -10.075 2.457 1.00 74.25 93 LEU A C 1
ATOM 708 O O . LEU A 1 93 ? -6.990 -10.243 1.644 1.00 74.25 93 LEU A O 1
ATOM 712 N N . PRO A 1 94 ? -6.304 -10.110 3.786 1.00 69.81 94 PRO A N 1
ATOM 713 C CA . PRO A 1 94 ? -7.649 -10.190 4.341 1.00 69.81 94 PRO A CA 1
ATOM 714 C C . PRO A 1 94 ? -8.437 -8.907 4.051 1.00 69.81 94 PRO A C 1
ATOM 716 O O . PRO A 1 94 ? -7.867 -7.825 3.925 1.00 69.81 94 PRO A O 1
ATOM 719 N N . ASP A 1 95 ? -9.758 -9.031 3.980 1.00 73.75 95 ASP A N 1
ATOM 720 C CA . ASP A 1 95 ? -10.652 -7.903 3.728 1.00 73.75 95 ASP A CA 1
ATOM 721 C C . ASP A 1 95 ? -10.614 -6.864 4.867 1.00 73.75 95 ASP A C 1
ATOM 723 O O . ASP A 1 95 ? -10.345 -7.179 6.033 1.00 73.75 95 ASP A O 1
ATOM 727 N N . SER A 1 96 ? -10.897 -5.598 4.534 1.00 76.50 96 SER A N 1
ATOM 728 C CA . SER A 1 96 ? -10.864 -4.502 5.509 1.00 76.50 96 SER A CA 1
ATOM 729 C C . SER A 1 96 ? -11.955 -4.650 6.586 1.00 76.50 96 SER A C 1
ATOM 731 O O . SER A 1 96 ? -13.133 -4.829 6.253 1.00 76.50 96 SER A O 1
ATOM 733 N N . PRO A 1 97 ? -11.623 -4.477 7.884 1.00 69.75 97 PRO A N 1
ATOM 734 C CA . PRO A 1 97 ? -12.590 -4.577 8.981 1.00 69.75 97 PRO A CA 1
ATOM 735 C C . PRO A 1 97 ? -13.705 -3.519 8.912 1.00 69.75 97 PRO A C 1
ATOM 737 O O . PRO A 1 97 ? -14.807 -3.755 9.407 1.00 69.75 97 PRO A O 1
ATOM 740 N N . SER A 1 98 ? -13.454 -2.361 8.290 1.00 73.50 98 SER A N 1
ATOM 741 C CA . SER A 1 98 ? -14.482 -1.334 8.069 1.00 73.50 98 SER A CA 1
ATOM 742 C C . SER A 1 98 ? -15.522 -1.777 7.040 1.00 73.50 98 SER A C 1
ATOM 744 O O . SER A 1 98 ? -16.702 -1.470 7.180 1.00 73.50 98 SER A O 1
ATOM 746 N N . TRP A 1 99 ? -15.101 -2.511 6.010 1.00 72.81 99 TRP A N 1
ATOM 747 C CA . TRP A 1 99 ? -16.006 -3.010 4.978 1.00 72.81 99 TRP A CA 1
ATOM 748 C C . TRP A 1 99 ? -16.883 -4.148 5.515 1.00 72.81 99 TRP A C 1
ATOM 750 O O . TRP A 1 99 ? -18.101 -4.132 5.336 1.00 72.81 99 TRP A O 1
ATOM 760 N N . LEU A 1 100 ? -16.289 -5.073 6.280 1.00 72.62 100 LEU A N 1
ATOM 761 C CA . LEU A 1 100 ? -17.019 -6.182 6.902 1.00 72.62 100 LEU A CA 1
ATOM 762 C C . LEU A 1 100 ? -18.156 -5.707 7.813 1.00 72.62 100 LEU A C 1
ATOM 764 O O . LEU A 1 100 ? -19.246 -6.286 7.800 1.00 72.62 100 LEU A O 1
ATOM 768 N N . ILE A 1 101 ? -17.926 -4.655 8.607 1.00 71.12 101 ILE A N 1
ATOM 769 C CA . ILE A 1 101 ? -18.954 -4.199 9.542 1.00 71.12 101 ILE A CA 1
ATOM 770 C C . ILE A 1 101 ? -20.121 -3.520 8.828 1.00 71.12 101 ILE A C 1
ATOM 772 O O . ILE A 1 101 ? -21.258 -3.690 9.255 1.00 71.12 101 ILE A O 1
ATOM 776 N N . VAL A 1 102 ? -19.861 -2.793 7.735 1.00 68.31 102 VAL A N 1
ATOM 777 C CA . VAL A 1 102 ? -20.906 -2.144 6.927 1.00 68.31 102 VAL A CA 1
ATOM 778 C C . VAL A 1 102 ? -21.794 -3.191 6.252 1.00 68.31 102 VAL A C 1
ATOM 780 O O . VAL A 1 102 ? -23.006 -3.004 6.183 1.00 68.31 102 VAL A O 1
ATOM 783 N N . ASN A 1 103 ? -21.220 -4.333 5.870 1.00 71.75 103 ASN A N 1
ATOM 784 C CA . ASN A 1 103 ? -21.964 -5.477 5.337 1.00 71.75 103 ASN A CA 1
ATOM 785 C C . ASN A 1 103 ? -22.693 -6.307 6.411 1.00 71.75 103 ASN A C 1
ATOM 787 O O . ASN A 1 103 ? -23.418 -7.244 6.084 1.00 71.75 103 ASN A O 1
ATOM 791 N N . GLY A 1 104 ? -22.530 -5.976 7.696 1.00 67.38 104 GLY A N 1
ATOM 792 C CA . GLY A 1 104 ? -23.193 -6.661 8.809 1.00 67.38 104 GLY A CA 1
ATOM 793 C C . GLY A 1 104 ? -22.476 -7.919 9.316 1.00 67.38 104 GLY A C 1
ATOM 794 O O . GLY A 1 104 ? -23.003 -8.607 10.196 1.00 67.38 104 GLY A O 1
ATOM 795 N N . TRP A 1 105 ? -21.262 -8.214 8.840 1.00 72.38 105 TRP A N 1
ATOM 796 C CA . TRP A 1 105 ? -20.466 -9.382 9.246 1.00 72.38 105 TRP A CA 1
ATOM 797 C C . TRP A 1 105 ? -19.628 -9.087 10.492 1.00 72.38 105 TRP A C 1
ATOM 799 O O . TRP A 1 105 ? -18.405 -8.934 10.479 1.00 72.38 105 TRP A O 1
ATOM 809 N N . VAL A 1 106 ? -20.324 -8.978 11.623 1.00 71.19 106 VAL A N 1
ATOM 810 C CA . VAL A 1 106 ? -19.736 -8.569 12.908 1.00 71.19 106 VAL A CA 1
ATOM 811 C C . VAL A 1 106 ? -18.742 -9.609 13.463 1.00 71.19 106 VAL A C 1
ATOM 813 O O . VAL A 1 106 ? -17.773 -9.225 14.118 1.00 71.19 106 VAL A O 1
ATOM 816 N N . ALA A 1 107 ? -18.958 -10.905 13.199 1.00 67.94 107 ALA A N 1
ATOM 817 C CA . ALA A 1 107 ? -18.084 -11.994 13.654 1.00 67.94 107 ALA A CA 1
ATOM 818 C C . ALA A 1 107 ? -16.721 -11.965 12.943 1.00 67.94 107 ALA A C 1
ATOM 820 O O . ALA A 1 107 ? -15.680 -11.873 13.594 1.00 67.94 107 ALA A O 1
ATOM 821 N N . ASP A 1 108 ? -16.737 -11.902 11.613 1.00 69.75 108 ASP A N 1
ATOM 822 C CA . ASP A 1 108 ? -15.527 -11.825 10.791 1.00 69.75 108 ASP A CA 1
ATOM 823 C C . ASP A 1 108 ? -14.742 -10.528 11.069 1.00 69.75 108 ASP A C 1
ATOM 825 O O . ASP A 1 108 ? -13.511 -10.527 11.132 1.00 69.75 108 ASP A O 1
ATOM 829 N N . THR A 1 109 ? -15.449 -9.424 11.359 1.00 71.94 109 THR A N 1
ATOM 830 C CA . THR A 1 109 ? -14.820 -8.157 11.772 1.00 71.94 109 THR A CA 1
ATOM 831 C C . THR A 1 109 ? -14.000 -8.345 13.054 1.00 71.94 109 THR A C 1
ATOM 833 O O . THR A 1 109 ? -12.874 -7.854 13.163 1.00 71.94 109 THR A O 1
ATOM 836 N N . ALA A 1 110 ? -14.548 -9.072 14.035 1.00 72.25 110 ALA A N 1
ATOM 837 C CA . ALA A 1 110 ? -13.872 -9.356 15.297 1.00 72.25 110 ALA A CA 1
ATOM 838 C C . ALA A 1 110 ? -12.672 -10.300 15.116 1.00 72.25 110 ALA A C 1
ATOM 840 O O . ALA A 1 110 ? -11.662 -10.120 15.800 1.00 72.25 110 ALA A O 1
ATOM 841 N N . TYR A 1 111 ? -12.761 -11.262 14.190 1.00 75.62 111 TYR A N 1
ATOM 842 C CA . TYR A 1 111 ? -11.656 -12.153 13.828 1.00 75.62 111 TYR A CA 1
ATOM 843 C C . TYR A 1 111 ? -10.467 -11.372 13.247 1.00 75.62 111 TYR A C 1
ATOM 845 O O . TYR A 1 111 ? -9.354 -11.459 13.771 1.00 75.62 111 TYR A O 1
ATOM 853 N N . VAL A 1 112 ? -10.709 -10.523 12.240 1.00 73.94 112 VAL A N 1
ATOM 854 C CA . VAL A 1 112 ? -9.656 -9.702 11.612 1.00 73.94 112 VAL A CA 1
ATOM 855 C C . VAL A 1 112 ? -9.043 -8.720 12.618 1.00 73.94 112 VAL A C 1
ATOM 857 O O . VAL A 1 112 ? -7.821 -8.615 12.718 1.00 73.94 112 VAL A O 1
ATOM 860 N N . LEU A 1 113 ? -9.865 -8.056 13.441 1.00 74.31 113 LEU A N 1
ATOM 861 C CA . LEU A 1 113 ? -9.380 -7.138 14.481 1.00 74.31 113 LEU A CA 1
ATOM 862 C C . LEU A 1 113 ? -8.512 -7.831 15.539 1.00 74.31 113 LEU A C 1
ATOM 864 O O . LEU A 1 113 ? -7.556 -7.224 16.018 1.00 74.31 113 LEU A O 1
ATOM 868 N N . ARG A 1 114 ? -8.819 -9.081 15.912 1.00 74.00 114 ARG A N 1
ATOM 869 C CA . ARG A 1 114 ? -8.008 -9.857 16.866 1.00 74.00 114 ARG A CA 1
ATOM 870 C C . ARG A 1 114 ? -6.634 -10.222 16.312 1.00 74.00 114 ARG A C 1
ATOM 872 O O . ARG A 1 114 ? -5.677 -10.236 17.075 1.00 74.00 114 ARG A O 1
ATOM 879 N N . LYS A 1 115 ? -6.522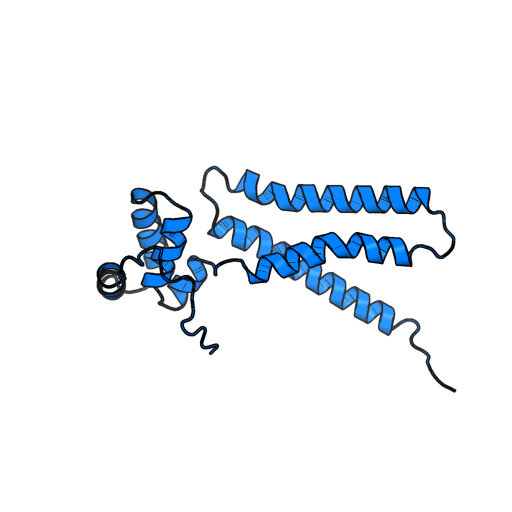 -10.469 15.004 1.00 75.56 115 LYS A N 1
ATOM 880 C CA . LYS A 1 115 ? -5.242 -10.792 14.355 1.00 75.56 115 LYS A CA 1
ATOM 881 C C . LYS A 1 115 ? -4.280 -9.602 14.334 1.00 75.56 115 LYS A C 1
ATOM 883 O O . LYS A 1 115 ? -3.068 -9.787 14.364 1.00 75.56 115 LYS A O 1
ATOM 888 N N . THR A 1 116 ? -4.815 -8.383 14.292 1.00 70.56 116 THR A N 1
ATOM 889 C CA . THR A 1 116 ? -4.018 -7.152 14.190 1.00 70.56 116 THR A CA 1
ATOM 890 C C . THR A 1 116 ? -3.884 -6.399 15.518 1.00 70.56 116 THR A C 1
ATOM 892 O O . THR A 1 116 ? -3.026 -5.530 15.607 1.00 70.56 116 THR A O 1
ATOM 895 N N . SER A 1 117 ? -4.712 -6.649 16.546 1.00 69.50 117 SER A N 1
ATOM 896 C CA . SER A 1 117 ? -4.802 -5.790 17.747 1.00 69.50 117 SER A CA 1
ATOM 897 C C . SER A 1 117 ? -5.002 -6.521 19.083 1.00 69.50 117 SER A C 1
ATOM 899 O O . SER A 1 117 ? -5.538 -7.623 19.148 1.00 69.50 117 SER A O 1
ATOM 901 N N . SER A 1 118 ? -4.623 -5.854 20.183 1.00 74.75 118 SER A N 1
ATOM 902 C CA . SER A 1 118 ? -4.786 -6.350 21.558 1.00 74.75 118 SER A CA 1
ATOM 903 C C . SER A 1 118 ? -6.268 -6.476 21.972 1.00 74.75 118 SER A C 1
ATOM 905 O O . SER A 1 118 ? -7.111 -5.680 21.543 1.00 74.75 118 SER A O 1
ATOM 907 N N . PRO A 1 119 ? -6.633 -7.426 22.856 1.00 68.88 119 PRO A N 1
ATOM 908 C CA . PRO A 1 119 ? -8.035 -7.753 23.154 1.00 68.88 119 PRO A CA 1
ATOM 909 C C . PRO A 1 119 ? -8.853 -6.603 23.776 1.00 68.88 119 PRO A C 1
ATOM 911 O O . PRO A 1 119 ? -10.077 -6.560 23.621 1.00 68.88 119 PRO A O 1
ATOM 914 N N . LEU A 1 120 ? -8.206 -5.650 24.457 1.00 71.19 120 LEU A N 1
ATOM 915 C CA . LEU A 1 120 ? -8.855 -4.446 24.997 1.00 71.19 120 LEU A CA 1
ATOM 916 C C . LEU A 1 120 ? -9.174 -3.427 23.891 1.00 71.19 120 LEU A C 1
ATOM 918 O O . LEU A 1 120 ? -10.255 -2.831 23.877 1.00 71.19 120 LEU A O 1
ATOM 922 N N . GLU A 1 121 ? -8.262 -3.268 22.934 1.00 71.38 121 GLU A N 1
ATOM 923 C CA . GLU A 1 121 ? -8.405 -2.356 21.800 1.00 71.38 121 GLU A CA 1
ATOM 924 C C . GLU A 1 121 ? -9.474 -2.847 20.819 1.00 71.38 121 GLU A C 1
ATOM 926 O O . GLU A 1 121 ? -10.258 -2.045 20.309 1.00 71.38 121 GLU A O 1
ATOM 931 N N . VAL A 1 122 ? -9.577 -4.169 20.628 1.00 71.31 122 VAL A N 1
ATOM 932 C CA . VAL A 1 122 ? -10.617 -4.801 19.801 1.00 71.31 122 VAL A CA 1
ATOM 933 C C . VAL A 1 122 ? -12.008 -4.370 20.265 1.00 71.31 122 VAL A C 1
ATOM 935 O O . VAL A 1 122 ? -12.815 -3.914 19.458 1.00 71.31 122 VAL A O 1
ATOM 938 N N . LYS A 1 123 ? -12.287 -4.409 21.577 1.00 71.38 123 LYS A N 1
ATOM 939 C CA . LYS A 1 123 ? -13.585 -3.976 22.129 1.00 71.38 123 LYS A CA 1
ATOM 940 C C . LYS A 1 123 ? -13.869 -2.496 21.851 1.00 71.38 123 LYS A C 1
ATOM 942 O O . LYS A 1 123 ? -15.016 -2.130 21.586 1.00 71.38 123 LYS A O 1
ATOM 947 N N . LYS A 1 124 ? -12.842 -1.642 21.912 1.00 77.69 124 LYS A N 1
ATOM 948 C CA . LYS A 1 124 ? -12.957 -0.201 21.639 1.00 77.69 124 LYS A CA 1
ATOM 949 C C . LYS A 1 124 ? -13.219 0.062 20.154 1.00 77.69 124 LYS A C 1
ATOM 951 O O . LYS A 1 124 ? -14.167 0.777 19.833 1.00 77.69 124 LYS A O 1
ATOM 956 N N . ARG A 1 125 ? -12.442 -0.558 19.258 1.00 74.81 125 ARG A N 1
ATOM 957 C CA . ARG A 1 125 ? -12.605 -0.451 17.798 1.00 74.81 125 ARG A CA 1
ATOM 958 C C . ARG A 1 125 ? -13.964 -0.978 17.341 1.00 74.81 125 ARG A C 1
ATOM 960 O O . ARG A 1 125 ? -14.650 -0.280 16.605 1.00 74.81 125 ARG A O 1
ATOM 967 N N . MET A 1 126 ? -14.414 -2.114 17.874 1.00 73.06 126 MET A N 1
ATOM 968 C CA . MET A 1 126 ? -15.744 -2.664 17.588 1.00 73.06 126 MET A CA 1
ATOM 969 C C . MET A 1 126 ? -16.874 -1.688 17.935 1.00 73.06 126 MET A C 1
ATOM 971 O O . MET A 1 126 ? -17.788 -1.503 17.138 1.00 73.06 126 MET A O 1
ATOM 975 N N . LYS A 1 127 ? -16.808 -1.011 19.092 1.00 74.94 127 LYS A N 1
ATOM 976 C CA . LYS A 1 127 ? -17.808 0.006 19.472 1.00 74.94 127 LYS A CA 1
ATOM 977 C C . LYS A 1 127 ? -17.799 1.222 18.542 1.00 74.94 127 LYS A C 1
ATOM 979 O O . LYS A 1 127 ? -18.863 1.756 18.240 1.00 74.94 127 LYS A O 1
ATOM 984 N N . LEU A 1 128 ? -16.619 1.672 18.111 1.00 78.81 128 LEU A N 1
ATOM 985 C CA . LEU A 1 128 ? -16.486 2.811 17.196 1.00 78.81 128 LEU A CA 1
ATOM 986 C C . LEU A 1 128 ? -17.048 2.480 15.810 1.00 78.81 128 LEU A C 1
ATOM 988 O O . LEU A 1 128 ? -17.854 3.241 15.281 1.00 78.81 128 LEU A O 1
ATOM 992 N N . LEU A 1 129 ? -16.674 1.322 15.272 1.00 77.00 129 LEU A N 1
ATOM 993 C CA . LEU A 1 129 ? -17.135 0.828 13.978 1.00 77.00 129 LEU A CA 1
ATOM 994 C C . LEU A 1 129 ? -18.655 0.587 13.974 1.00 77.00 129 LEU A C 1
ATOM 996 O O . LEU A 1 129 ? -19.351 1.024 13.063 1.00 77.00 129 LEU A O 1
ATOM 1000 N N . ALA A 1 130 ? -19.196 -0.001 15.044 1.00 74.62 130 ALA A N 1
ATOM 1001 C CA . ALA A 1 130 ? -20.634 -0.181 15.242 1.00 74.62 130 ALA A CA 1
ATOM 1002 C C . ALA A 1 130 ? -21.420 1.138 15.211 1.00 74.62 130 ALA A C 1
ATOM 1004 O O . ALA A 1 130 ? -22.486 1.228 14.599 1.00 74.62 130 ALA A O 1
ATOM 1005 N N . LYS A 1 131 ? -20.884 2.167 15.879 1.00 77.19 131 LYS A N 1
ATOM 1006 C CA . LYS A 1 131 ? -21.473 3.507 15.905 1.00 77.19 131 LYS A CA 1
ATOM 1007 C C . LYS A 1 131 ? -21.432 4.156 14.520 1.00 77.19 131 LYS A C 1
ATOM 1009 O O . LYS A 1 131 ? -22.417 4.771 14.122 1.00 77.19 131 LYS A O 1
ATOM 1014 N N . ALA A 1 132 ? -20.322 4.004 13.795 1.00 75.00 132 ALA A N 1
ATOM 1015 C CA . ALA A 1 132 ? -20.163 4.529 12.439 1.00 75.00 132 ALA A CA 1
ATOM 1016 C C . ALA A 1 132 ? -21.135 3.868 11.445 1.00 75.00 132 ALA A C 1
ATOM 1018 O O . ALA A 1 132 ? -21.744 4.562 10.637 1.00 75.00 132 ALA A O 1
ATOM 1019 N N . ALA A 1 133 ? -21.355 2.557 11.570 1.00 71.25 133 ALA A N 1
ATOM 1020 C CA . ALA A 1 133 ? -22.265 1.797 10.714 1.00 71.25 133 ALA A CA 1
ATOM 1021 C C . ALA A 1 133 ? -23.760 1.946 11.079 1.00 71.25 133 ALA A C 1
ATOM 1023 O O . ALA A 1 133 ? -24.607 1.355 10.416 1.00 71.25 133 ALA A O 1
ATOM 1024 N N . LYS A 1 134 ? -24.112 2.715 12.128 1.00 70.31 134 LYS A N 1
ATOM 1025 C CA . LYS A 1 134 ? -25.494 2.871 12.645 1.00 70.31 134 LYS A CA 1
ATOM 1026 C C . LYS A 1 134 ? -26.223 1.536 12.896 1.00 70.31 134 LYS A C 1
ATOM 1028 O O . LYS A 1 134 ? -27.446 1.458 12.804 1.00 70.31 134 LYS A O 1
ATOM 1033 N N . ILE A 1 135 ? -25.486 0.486 13.252 1.00 65.12 135 ILE A N 1
ATOM 1034 C CA . ILE A 1 135 ? -26.056 -0.839 13.524 1.00 65.12 135 ILE A CA 1
ATOM 1035 C C . ILE A 1 135 ? -26.651 -0.845 14.942 1.00 65.12 135 ILE A C 1
ATOM 1037 O O . ILE A 1 135 ? -25.971 -0.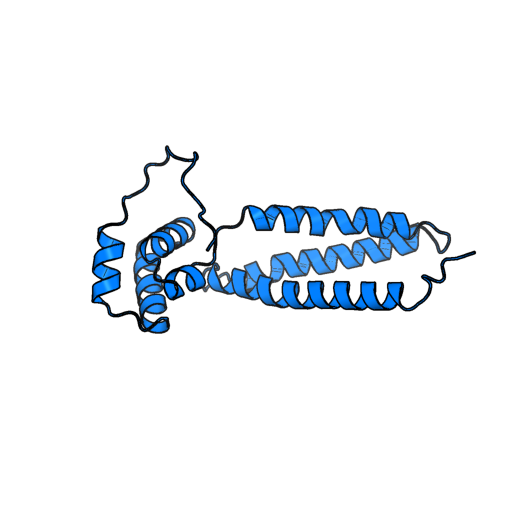423 15.885 1.00 65.12 135 ILE A O 1
ATOM 1041 N N . PRO A 1 136 ? -27.890 -1.336 15.153 1.00 58.66 136 PRO A N 1
ATOM 1042 C CA . PRO A 1 136 ? -28.468 -1.431 16.488 1.00 58.66 136 PRO A CA 1
ATOM 1043 C C . PRO A 1 136 ? -27.624 -2.351 17.384 1.00 58.66 136 PRO A C 1
ATOM 1045 O O . PRO A 1 136 ? -27.284 -3.477 17.017 1.00 58.66 136 PRO A O 1
ATOM 1048 N N . GLY A 1 137 ? -27.318 -1.890 18.603 1.00 54.31 137 GLY A N 1
ATOM 1049 C CA . GLY A 1 137 ? -26.461 -2.588 19.578 1.00 54.31 137 GLY A CA 1
ATOM 1050 C C . GLY A 1 137 ? -26.869 -4.034 19.905 1.00 54.31 137 GLY A C 1
ATOM 1051 O O . GLY A 1 137 ? -26.039 -4.827 20.354 1.00 54.31 137 GLY A O 1
ATOM 1052 N N . SER A 1 138 ? -28.128 -4.400 19.649 1.00 53.22 138 SER A N 1
ATOM 1053 C CA . SER A 1 138 ? -28.681 -5.746 19.831 1.00 53.22 138 SER A CA 1
ATOM 1054 C C . SER A 1 138 ? -28.244 -6.758 18.759 1.00 53.22 138 SER A C 1
ATOM 1056 O O . SER A 1 138 ? -28.232 -7.957 19.043 1.00 53.22 138 SER A O 1
ATOM 1058 N N . ALA A 1 139 ? -27.855 -6.309 17.559 1.00 54.28 139 ALA A N 1
ATOM 1059 C CA . ALA A 1 139 ? -27.302 -7.158 16.497 1.00 54.28 139 ALA A CA 1
ATOM 1060 C C . ALA A 1 139 ? -25.822 -7.493 16.755 1.00 54.28 139 ALA A C 1
ATOM 1062 O O . ALA A 1 139 ? -25.383 -8.626 16.568 1.00 54.28 139 ALA A O 1
ATOM 1063 N N . ILE A 1 140 ? -25.072 -6.532 17.303 1.00 54.19 140 ILE A N 1
ATOM 1064 C CA . ILE A 1 140 ? -23.659 -6.706 17.670 1.00 54.19 140 ILE A CA 1
ATOM 1065 C C . ILE A 1 140 ? -23.514 -7.712 18.812 1.00 54.19 140 ILE A C 1
ATOM 1067 O O . ILE A 1 140 ? -22.651 -8.582 18.764 1.00 54.19 140 ILE A O 1
ATOM 1071 N N . ARG A 1 141 ? -24.380 -7.632 19.832 1.00 52.22 141 ARG A N 1
ATOM 1072 C CA . ARG A 1 141 ? -24.312 -8.534 20.991 1.00 52.22 141 ARG A CA 1
ATOM 1073 C C . ARG A 1 141 ? -24.644 -9.989 20.625 1.00 52.22 141 ARG A C 1
ATOM 1075 O O . ARG A 1 141 ? -24.045 -10.884 21.204 1.00 52.22 141 ARG A O 1
ATOM 1082 N N . ARG A 1 142 ? -25.542 -10.230 19.659 1.00 52.06 142 ARG A N 1
ATOM 1083 C CA . ARG A 1 142 ? -25.858 -11.587 19.173 1.00 52.06 142 ARG A CA 1
ATOM 1084 C C . ARG A 1 142 ? -24.702 -12.195 18.374 1.00 52.06 142 ARG A C 1
ATOM 1086 O O . ARG A 1 142 ? -24.282 -13.297 18.696 1.00 52.06 142 ARG A O 1
ATOM 1093 N N . ASN A 1 143 ? -24.127 -11.457 17.423 1.00 52.22 143 ASN A N 1
ATOM 1094 C CA . ASN A 1 143 ? -23.089 -12.001 16.536 1.00 52.22 143 ASN A CA 1
ATOM 1095 C C . ASN A 1 143 ? -21.684 -12.058 17.167 1.00 52.22 143 ASN A C 1
ATOM 1097 O O . ASN A 1 143 ? -20.896 -12.923 16.807 1.00 52.22 143 ASN A O 1
ATOM 1101 N N . VAL A 1 144 ? -21.356 -11.184 18.128 1.00 53.81 144 VAL A N 1
ATOM 1102 C CA . VAL A 1 144 ? -20.061 -11.230 18.845 1.00 53.81 144 VAL A CA 1
ATOM 1103 C C . VAL A 1 144 ? -20.012 -12.356 19.882 1.00 53.81 144 VAL A C 1
ATOM 1105 O O . VAL A 1 144 ? -18.942 -12.901 20.130 1.00 53.81 144 VAL A O 1
ATOM 1108 N N . VAL A 1 145 ? -21.147 -12.703 20.498 1.00 48.62 145 VAL A N 1
ATOM 1109 C CA . VAL A 1 145 ? -21.227 -13.781 21.503 1.00 48.62 145 VAL A CA 1
ATOM 1110 C C . VAL A 1 145 ? -21.260 -15.166 20.845 1.00 48.62 145 VAL A C 1
ATOM 1112 O O . VAL A 1 145 ? -20.803 -16.123 21.458 1.00 48.62 145 VAL A O 1
ATOM 1115 N N . TYR A 1 146 ? -21.742 -15.265 19.601 1.00 46.09 146 TYR A N 1
ATOM 1116 C CA . TYR A 1 146 ? -21.840 -16.525 18.853 1.00 46.09 146 TYR A CA 1
ATOM 1117 C C . TYR A 1 146 ? -20.711 -16.784 17.854 1.00 46.09 146 TYR A C 1
ATOM 1119 O O . TYR A 1 146 ? -20.758 -17.805 17.179 1.00 46.09 146 TYR A O 1
ATOM 1127 N N . SER A 1 147 ? -19.708 -15.907 17.738 1.00 44.31 147 SER A N 1
ATOM 1128 C CA . SER A 1 147 ? -18.515 -16.234 16.950 1.00 44.31 147 SER A CA 1
ATOM 1129 C C . SER A 1 147 ? -17.769 -17.361 17.670 1.00 44.31 147 SER A C 1
ATOM 1131 O O . SER A 1 147 ? -17.232 -17.104 18.754 1.00 44.31 147 SER A O 1
ATOM 1133 N N . PRO A 1 148 ? -17.699 -18.583 17.110 1.00 42.09 148 PRO A N 1
ATOM 1134 C CA . PRO A 1 148 ? -16.825 -19.609 17.651 1.00 42.09 148 PRO A CA 1
ATOM 1135 C C . PRO A 1 148 ? -15.399 -19.058 17.617 1.00 42.09 148 PRO A C 1
ATOM 1137 O O . PRO A 1 148 ? -15.015 -18.369 16.669 1.00 42.09 148 PRO A O 1
ATOM 1140 N N . ILE A 1 149 ? -14.631 -19.297 18.677 1.00 45.78 149 ILE A N 1
ATOM 1141 C CA . ILE A 1 149 ? -13.177 -19.137 18.635 1.00 45.78 149 ILE A CA 1
ATOM 1142 C C . ILE A 1 149 ? -12.712 -20.188 17.620 1.00 45.78 149 ILE A C 1
ATOM 1144 O O . ILE A 1 149 ? -12.929 -21.367 17.897 1.00 45.78 149 ILE A O 1
ATOM 1148 N N . PRO A 1 150 ? -12.174 -19.816 16.445 1.00 46.50 150 PRO A N 1
ATOM 1149 C CA . PRO A 1 150 ? -11.646 -20.814 15.533 1.00 46.50 150 PRO A CA 1
ATOM 1150 C C . PRO A 1 150 ? -10.382 -21.364 16.186 1.00 46.50 150 PRO A C 1
ATOM 1152 O O . PRO A 1 150 ? -9.472 -20.596 16.502 1.00 46.50 150 PRO A O 1
ATOM 1155 N N . ASP A 1 151 ? -10.387 -22.663 16.458 1.00 44.06 151 ASP A N 1
ATOM 1156 C CA . ASP A 1 151 ? -9.194 -23.427 16.801 1.00 44.06 151 ASP A CA 1
ATOM 1157 C C . ASP A 1 151 ? -8.233 -23.376 15.598 1.00 44.06 151 ASP A C 1
ATOM 1159 O O . ASP A 1 151 ? -8.680 -23.341 14.448 1.00 44.06 151 ASP A O 1
ATOM 1163 N N . ASP A 1 152 ? -6.922 -23.327 15.835 1.00 48.66 152 ASP A N 1
ATOM 1164 C CA . ASP A 1 152 ? -5.886 -23.046 14.823 1.00 48.66 152 ASP A CA 1
ATOM 1165 C C . ASP A 1 152 ? -5.706 -24.183 13.779 1.00 48.66 152 ASP A C 1
ATOM 1167 O O . ASP A 1 152 ? -4.697 -24.246 13.074 1.00 48.66 152 ASP A O 1
ATOM 1171 N N . THR A 1 153 ? -6.675 -25.095 13.651 1.00 46.16 153 THR A N 1
ATOM 1172 C CA . THR A 1 153 ? -6.584 -26.337 12.869 1.00 46.16 153 THR A CA 1
ATOM 1173 C C . THR A 1 153 ? -7.360 -26.375 11.550 1.00 46.16 153 THR A C 1
ATOM 1175 O O . THR A 1 153 ? -7.162 -27.325 10.802 1.00 46.16 153 THR A O 1
ATOM 1178 N N . ASP A 1 154 ? -8.102 -25.333 11.156 1.00 43.94 154 ASP A N 1
ATOM 1179 C CA . ASP A 1 154 ? -8.834 -25.333 9.875 1.00 43.94 154 ASP A CA 1
ATOM 1180 C C . ASP A 1 154 ? -8.368 -24.228 8.911 1.00 43.94 154 ASP A C 1
ATOM 1182 O O . ASP A 1 154 ? -9.065 -23.260 8.604 1.00 43.94 154 ASP A O 1
ATOM 1186 N N . THR A 1 155 ? -7.166 -24.409 8.357 1.00 44.97 155 THR A N 1
ATOM 1187 C CA . THR A 1 155 ? -6.695 -23.708 7.141 1.00 44.97 155 THR A CA 1
ATOM 1188 C C . THR A 1 155 ? -7.097 -24.449 5.860 1.00 44.97 155 THR A C 1
ATOM 1190 O O . THR A 1 155 ? -6.378 -24.448 4.862 1.00 44.97 155 THR A O 1
ATOM 1193 N N . GLY A 1 156 ? -8.275 -25.072 5.858 1.00 44.94 156 GLY A N 1
ATOM 1194 C CA . GLY A 1 156 ? -8.782 -25.827 4.723 1.00 44.94 156 GLY A CA 1
ATOM 1195 C C . GLY A 1 156 ? -10.280 -25.641 4.553 1.00 44.94 156 GLY A C 1
ATOM 1196 O O . GLY A 1 156 ? -11.070 -26.229 5.273 1.00 44.94 156 GLY A O 1
ATOM 1197 N N . THR A 1 157 ? -10.658 -24.878 3.529 1.00 49.31 157 THR A N 1
ATOM 1198 C CA . THR A 1 157 ? -11.951 -24.983 2.831 1.00 49.31 157 THR A CA 1
ATOM 1199 C C . THR A 1 157 ? -13.232 -24.727 3.637 1.00 49.31 157 THR A C 1
ATOM 1201 O O . THR A 1 157 ? -13.863 -25.657 4.120 1.00 49.31 157 THR A O 1
ATOM 1204 N N . CYS A 1 158 ? -13.748 -23.491 3.592 1.00 43.12 158 CYS A N 1
ATOM 1205 C CA . CYS A 1 158 ? -15.200 -23.306 3.481 1.00 43.12 158 CYS A CA 1
ATOM 1206 C C . CYS A 1 158 ? -15.579 -21.961 2.833 1.00 43.12 158 CYS A C 1
ATOM 1208 O O . CYS A 1 158 ? -15.513 -20.903 3.450 1.00 43.12 158 CYS A O 1
ATOM 1210 N N . GLY A 1 159 ? -15.960 -22.027 1.553 1.00 44.94 159 GLY A N 1
ATOM 1211 C CA . GLY A 1 159 ? -17.023 -21.208 0.965 1.00 44.94 159 GLY A CA 1
ATOM 1212 C C . GLY A 1 159 ? -16.875 -19.685 0.950 1.00 44.94 159 GLY A C 1
ATOM 1213 O O . GLY A 1 159 ? -17.719 -18.990 1.506 1.00 44.94 159 GLY A O 1
ATOM 1214 N N . LYS A 1 160 ? -15.923 -19.143 0.179 1.00 41.22 160 LYS A N 1
ATOM 1215 C CA . LYS A 1 160 ? -16.106 -17.801 -0.404 1.00 41.22 160 LYS A CA 1
ATOM 1216 C C . LYS A 1 160 ? -17.159 -17.882 -1.516 1.00 41.22 160 LYS A C 1
ATOM 1218 O O . LYS A 1 160 ? -16.826 -17.999 -2.692 1.00 41.22 160 LYS A O 1
ATOM 1223 N N . THR A 1 161 ? -18.438 -17.849 -1.153 1.00 39.91 161 THR A N 1
ATOM 1224 C CA . THR A 1 161 ? -19.513 -17.527 -2.098 1.00 39.91 161 THR A CA 1
ATOM 1225 C C . THR A 1 161 ? -19.492 -16.031 -2.366 1.00 39.91 161 THR A C 1
ATOM 1227 O O . THR A 1 161 ? -19.970 -15.232 -1.567 1.00 39.91 161 THR A O 1
ATOM 1230 N N . PHE A 1 162 ? -18.909 -15.686 -3.511 1.00 45.59 162 PHE A N 1
ATOM 1231 C CA . PHE A 1 162 ? -19.158 -14.450 -4.242 1.00 45.59 162 PHE A CA 1
ATOM 1232 C C . PHE A 1 162 ? -20.675 -14.228 -4.362 1.00 45.59 162 PHE A C 1
ATOM 1234 O O . PHE A 1 162 ? -21.371 -15.047 -4.971 1.00 45.59 162 PHE A O 1
ATOM 1241 N N . ARG A 1 163 ? -21.181 -13.127 -3.810 1.00 32.72 163 ARG A N 1
ATOM 1242 C CA . ARG A 1 163 ? -22.376 -12.452 -4.313 1.00 32.72 163 ARG A CA 1
ATOM 1243 C C . ARG A 1 163 ? -22.318 -10.976 -3.953 1.00 32.72 163 ARG A C 1
ATOM 1245 O O . ARG A 1 163 ? -21.951 -10.680 -2.797 1.00 32.72 163 ARG A O 1
#

pLDDT: mean 72.03, std 13.99, range [32.72, 93.31]

Sequence (163 aa):
MTHSFSYTTFLVGRYLSLFGIGVGATVAPLYIGEVAYPSQRGFLNTIPEIFRIMGVWMAVVARAAVGPSSRWRIIFGVGSVPPFVMGLGMLLLPDSPSWLIVNGWVADTAYVLRKTSSPLEVKKRMKLLAKAAKIPGSAIRRNVVYSPIPDDTDTGTCGKTFR